Protein AF-A0A815U9C5-F1 (afdb_monomer_lite)

Organism: NCBI:txid392033

InterPro domains:
  IPR023214 HAD superfamily [G3DSA:3.40.50.1000] (1-102)

Structure (mmCIF, N/CA/C/O backbone):
data_AF-A0A815U9C5-F1
#
_entry.id   AF-A0A815U9C5-F1
#
loop_
_atom_site.group_PDB
_atom_site.id
_atom_site.type_symbol
_atom_site.label_atom_id
_atom_site.label_alt_id
_atom_site.label_comp_id
_atom_site.label_asym_id
_atom_site.label_entity_id
_atom_site.label_seq_id
_atom_site.pdbx_PDB_ins_code
_atom_site.Cartn_x
_atom_site.Cartn_y
_atom_site.Cartn_z
_atom_site.occupancy
_atom_site.B_iso_or_equiv
_atom_site.auth_seq_id
_atom_site.auth_comp_id
_atom_site.auth_asym_id
_atom_site.auth_atom_id
_atom_site.pdbx_PDB_model_num
ATOM 1 N N . MET A 1 1 ? -3.721 -3.687 2.290 1.00 89.44 1 MET A N 1
ATOM 2 C CA . MET A 1 1 ? -3.798 -4.201 0.905 1.00 89.44 1 MET A CA 1
ATOM 3 C C . MET A 1 1 ? -2.565 -3.753 0.135 1.00 89.44 1 MET A C 1
ATOM 5 O O . MET A 1 1 ? -2.183 -2.597 0.253 1.00 89.44 1 MET A O 1
ATOM 9 N N . ILE A 1 2 ? -1.935 -4.651 -0.621 1.00 90.56 2 ILE A N 1
ATOM 10 C CA . I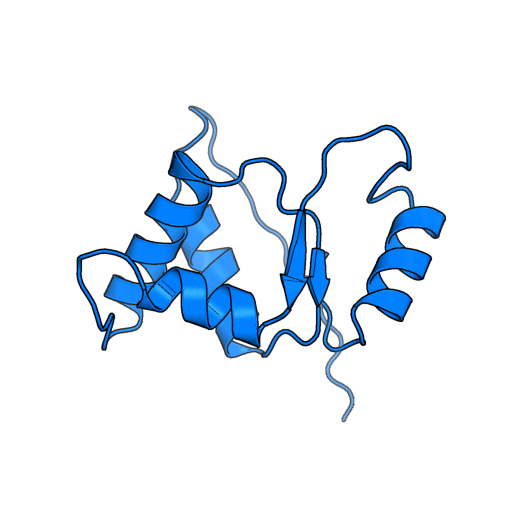LE A 1 2 ? -0.789 -4.348 -1.492 1.00 90.56 2 ILE A CA 1
ATOM 11 C C . ILE A 1 2 ? -1.152 -4.880 -2.880 1.00 90.56 2 ILE A C 1
ATOM 13 O O . ILE A 1 2 ? -1.483 -6.059 -2.986 1.00 90.56 2 ILE A O 1
ATOM 17 N N . THR A 1 3 ? -1.149 -4.033 -3.908 1.00 92.88 3 THR A N 1
ATOM 18 C CA . THR A 1 3 ? -1.562 -4.417 -5.268 1.00 92.88 3 THR A CA 1
ATOM 19 C C . THR A 1 3 ? -0.746 -3.693 -6.340 1.00 92.88 3 THR A C 1
ATOM 21 O O . THR A 1 3 ? -0.221 -2.601 -6.113 1.00 92.88 3 THR A O 1
ATOM 24 N N . GLU A 1 4 ? -0.663 -4.302 -7.520 1.00 93.50 4 GLU A N 1
ATOM 25 C CA . GLU A 1 4 ? -0.124 -3.706 -8.747 1.00 93.50 4 GLU A CA 1
ATOM 26 C C . GLU A 1 4 ? -1.149 -2.813 -9.467 1.00 93.50 4 GLU A C 1
ATOM 28 O O . GLU A 1 4 ? -0.784 -2.029 -10.344 1.00 93.50 4 GLU A O 1
ATOM 33 N N . ASP A 1 5 ? -2.419 -2.870 -9.054 1.00 94.81 5 ASP A N 1
ATOM 34 C CA . ASP A 1 5 ? -3.496 -2.074 -9.633 1.00 94.81 5 ASP A CA 1
ATOM 35 C C . ASP A 1 5 ? -3.279 -0.565 -9.479 1.00 94.81 5 ASP A C 1
ATOM 37 O O . ASP A 1 5 ? -2.592 -0.067 -8.579 1.00 94.81 5 ASP A O 1
ATOM 41 N N . ASN A 1 6 ? -3.971 0.185 -10.339 1.00 94.69 6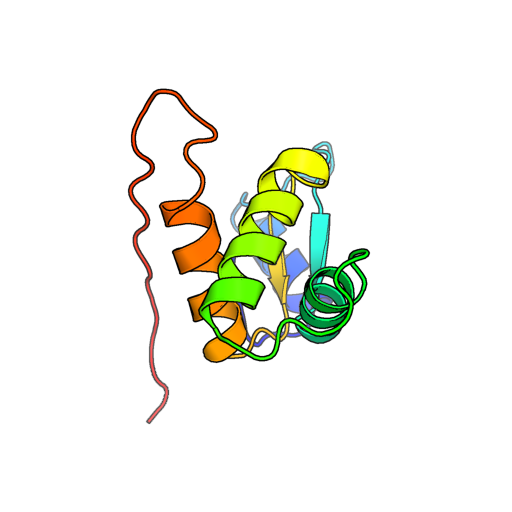 ASN A N 1
ATOM 42 C CA . ASN A 1 6 ? -4.133 1.623 -10.186 1.00 94.69 6 ASN A CA 1
ATOM 43 C C . ASN A 1 6 ? -4.808 1.976 -8.846 1.00 94.69 6 ASN A C 1
ATOM 45 O O . ASN A 1 6 ? -5.708 1.272 -8.384 1.00 94.69 6 ASN A O 1
ATOM 49 N N . VAL A 1 7 ? -4.434 3.122 -8.271 1.00 95.31 7 VAL A N 1
ATOM 50 C CA . VAL A 1 7 ? -4.953 3.620 -6.990 1.00 95.31 7 VAL A CA 1
ATOM 51 C C . VAL A 1 7 ? -6.484 3.678 -6.914 1.00 95.31 7 VAL A C 1
ATOM 53 O O . VAL A 1 7 ? -7.060 3.326 -5.885 1.00 95.31 7 VAL A O 1
ATOM 56 N N . ASN A 1 8 ? -7.163 4.055 -8.000 1.00 95.12 8 ASN A N 1
ATOM 57 C CA . ASN A 1 8 ? -8.624 4.156 -8.027 1.00 95.12 8 ASN A CA 1
ATOM 58 C C . ASN A 1 8 ? -9.284 2.773 -7.995 1.00 95.12 8 ASN A C 1
ATOM 60 O O . ASN A 1 8 ? -10.248 2.563 -7.256 1.00 95.12 8 ASN A O 1
ATOM 64 N N . THR A 1 9 ? -8.732 1.819 -8.748 1.00 96.12 9 THR A N 1
ATOM 65 C CA . THR A 1 9 ? -9.174 0.420 -8.740 1.00 96.12 9 THR A CA 1
ATOM 66 C C . THR A 1 9 ? -8.959 -0.194 -7.361 1.00 96.12 9 THR A C 1
ATOM 68 O O . THR A 1 9 ? -9.897 -0.736 -6.778 1.00 96.12 9 THR A O 1
ATOM 71 N N . ALA A 1 10 ? -7.763 -0.018 -6.793 1.00 95.44 10 ALA A N 1
ATOM 72 C CA . ALA A 1 10 ? -7.423 -0.502 -5.460 1.00 95.44 10 ALA A CA 1
ATOM 73 C C . ALA A 1 10 ? -8.369 0.067 -4.393 1.00 95.44 10 ALA A C 1
ATOM 75 O O . ALA A 1 10 ? -8.886 -0.683 -3.568 1.00 95.44 10 ALA A O 1
ATOM 76 N N . ARG A 1 11 ? -8.661 1.376 -4.441 1.00 94.62 11 ARG A N 1
ATOM 77 C CA . ARG A 1 11 ? -9.615 2.031 -3.533 1.00 94.62 11 ARG A CA 1
ATOM 78 C C . ARG A 1 11 ? -11.022 1.456 -3.677 1.00 94.62 11 ARG A C 1
ATOM 80 O O . ARG A 1 11 ? -11.659 1.163 -2.671 1.00 94.62 11 ARG A O 1
ATOM 87 N N . SER A 1 12 ? -11.508 1.284 -4.907 1.00 95.38 12 SER A N 1
ATOM 88 C CA . SER A 1 12 ? -12.848 0.737 -5.154 1.00 95.38 12 SER A CA 1
ATOM 89 C C . SER A 1 12 ? -12.988 -0.686 -4.608 1.00 95.38 12 SER A C 1
ATOM 91 O O . SER A 1 12 ? -13.978 -0.993 -3.94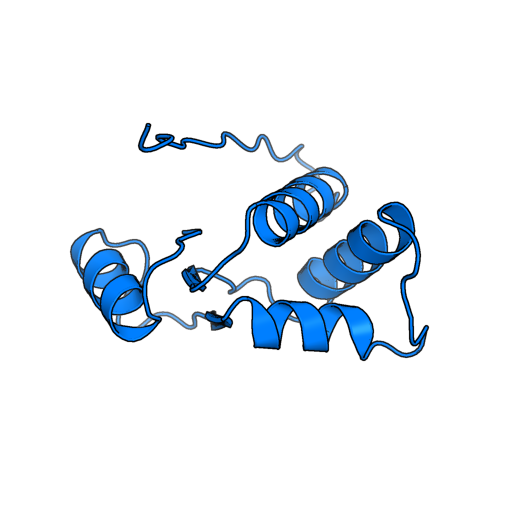3 1.00 95.38 12 SER A O 1
ATOM 93 N N . ILE A 1 13 ? -11.980 -1.536 -4.828 1.00 94.94 13 ILE A N 1
ATOM 94 C CA . ILE A 1 13 ? -11.938 -2.898 -4.279 1.00 94.94 13 ILE A CA 1
ATOM 95 C C . ILE A 1 13 ? -11.879 -2.849 -2.751 1.00 94.94 13 ILE A C 1
ATOM 97 O O . ILE A 1 13 ? -12.653 -3.528 -2.086 1.00 94.94 13 ILE A O 1
ATOM 101 N N . ALA A 1 14 ? -11.014 -2.011 -2.184 1.00 94.38 14 ALA A N 1
ATOM 102 C CA . ALA A 1 14 ? -10.843 -1.911 -0.742 1.00 94.38 14 ALA A CA 1
ATOM 103 C C . ALA A 1 14 ? -12.112 -1.438 -0.015 1.00 94.38 14 ALA A C 1
ATOM 105 O O . ALA A 1 14 ? -12.419 -1.979 1.044 1.00 94.38 14 ALA A O 1
ATOM 106 N N . LEU A 1 15 ? -12.874 -0.501 -0.594 1.00 94.06 15 LEU A N 1
ATOM 107 C CA . LEU A 1 15 ? -14.189 -0.098 -0.080 1.00 94.06 15 LEU A CA 1
ATOM 108 C C . LEU A 1 15 ? -15.189 -1.259 -0.137 1.00 94.06 15 LEU A C 1
ATOM 110 O O . LEU A 1 15 ? -15.854 -1.552 0.851 1.00 94.06 15 LEU A O 1
ATOM 114 N N . LYS A 1 16 ? -15.267 -1.962 -1.275 1.00 94.62 16 LYS A N 1
ATOM 115 C CA . LYS A 1 16 ? -16.172 -3.113 -1.447 1.00 94.62 16 LYS A CA 1
ATOM 116 C C . LYS A 1 16 ? -15.853 -4.266 -0.494 1.00 94.62 16 LYS A C 1
ATOM 118 O O . LYS A 1 16 ? -16.765 -4.941 -0.033 1.00 94.62 16 LYS A O 1
ATOM 123 N N . CYS A 1 17 ? -14.574 -4.491 -0.207 1.00 94.12 17 CYS A N 1
ATOM 124 C CA . CYS A 1 17 ? -14.109 -5.541 0.696 1.00 94.12 17 CYS A CA 1
ATOM 125 C C . CYS A 1 17 ? -14.081 -5.115 2.174 1.00 94.12 17 CYS A C 1
ATOM 127 O O . CYS A 1 17 ? -13.696 -5.926 3.012 1.00 94.12 17 CYS A O 1
ATOM 129 N N . GLY A 1 18 ? -14.431 -3.866 2.504 1.00 91.75 18 GLY A N 1
ATOM 130 C CA . GLY A 1 18 ? -14.390 -3.356 3.879 1.00 91.75 18 GLY A CA 1
ATOM 131 C C . GLY A 1 18 ? -12.978 -3.201 4.460 1.00 91.75 18 GLY A C 1
ATOM 132 O O . GLY A 1 18 ? -12.813 -3.173 5.673 1.00 91.75 18 GLY A O 1
ATOM 133 N N . ILE A 1 19 ? -11.948 -3.114 3.611 1.00 90.81 19 ILE A N 1
ATOM 134 C CA . ILE A 1 19 ? -10.557 -2.853 4.029 1.00 90.81 19 ILE A CA 1
ATOM 135 C C . ILE A 1 19 ? -10.395 -1.392 4.476 1.00 90.81 19 ILE A C 1
ATOM 137 O O . ILE A 1 19 ? -9.568 -1.093 5.337 1.00 90.81 19 ILE A O 1
ATOM 141 N N . ILE A 1 20 ? -11.167 -0.491 3.865 1.00 92.00 20 ILE A N 1
ATOM 142 C CA . ILE A 1 20 ? -11.292 0.918 4.242 1.00 92.00 20 ILE A CA 1
ATOM 143 C C . ILE A 1 20 ? -12.773 1.294 4.300 1.00 92.00 20 ILE A C 1
ATOM 145 O O . ILE A 1 20 ? -13.580 0.736 3.553 1.00 92.00 20 ILE A O 1
ATOM 149 N N . SER A 1 21 ? -13.113 2.262 5.146 1.00 91.69 21 SER A N 1
ATOM 150 C CA . SER A 1 21 ? -14.448 2.852 5.239 1.00 91.69 21 SER A CA 1
ATOM 151 C C . SER A 1 21 ? -14.389 4.338 4.908 1.00 91.69 21 SER A C 1
ATOM 153 O O . SER A 1 21 ? -13.398 4.999 5.202 1.00 91.69 21 SER A O 1
ATOM 155 N N . SER A 1 22 ? -15.457 4.888 4.328 1.00 85.75 22 SER A N 1
ATOM 156 C CA . SER A 1 22 ? -15.550 6.314 3.978 1.00 85.75 22 SER A CA 1
ATOM 157 C C . SER A 1 22 ? -15.390 7.257 5.177 1.00 85.75 22 SER A C 1
ATOM 159 O O . SER A 1 22 ? -15.071 8.425 4.980 1.00 85.75 22 SER A O 1
ATOM 161 N N . ASN A 1 23 ? -15.622 6.753 6.393 1.00 84.75 23 ASN A N 1
ATOM 162 C CA . ASN A 1 23 ? -15.552 7.515 7.640 1.00 84.75 23 ASN A CA 1
ATOM 163 C C . ASN A 1 23 ? -14.248 7.282 8.423 1.00 84.75 23 ASN A C 1
ATOM 165 O O . ASN A 1 23 ? -14.082 7.875 9.486 1.00 84.75 23 ASN A O 1
ATOM 169 N N . ASP A 1 24 ? -13.354 6.419 7.933 1.00 83.38 24 ASP A N 1
ATOM 170 C CA . ASP A 1 24 ? -12.087 6.130 8.602 1.00 83.38 24 ASP A CA 1
ATOM 171 C C . ASP A 1 24 ? -10.977 7.031 8.063 1.00 83.38 24 ASP A C 1
ATOM 173 O O . ASP A 1 24 ? -10.903 7.295 6.862 1.00 83.38 24 ASP A O 1
ATOM 177 N N . ASP A 1 25 ? -10.059 7.430 8.941 1.00 85.38 25 ASP A N 1
ATOM 178 C CA . ASP A 1 25 ? -8.810 8.058 8.522 1.00 85.38 25 ASP A CA 1
ATOM 179 C C . ASP A 1 25 ? -7.858 6.970 8.003 1.00 85.38 25 ASP A C 1
ATOM 181 O O . ASP A 1 25 ? -7.398 6.100 8.751 1.00 85.38 25 ASP A O 1
ATOM 185 N N . TYR A 1 26 ? -7.586 6.980 6.699 1.00 89.00 26 TYR A N 1
ATOM 186 C CA . TYR A 1 26 ? -6.700 6.021 6.047 1.00 89.00 26 TYR A CA 1
ATOM 187 C C . TYR A 1 26 ? -5.762 6.710 5.063 1.00 89.00 26 TYR A C 1
ATOM 189 O O . TYR A 1 26 ? -6.121 7.671 4.383 1.00 89.00 26 TYR A O 1
ATOM 197 N N . LEU A 1 27 ? -4.577 6.130 4.902 1.00 89.44 27 LEU A N 1
ATOM 198 C CA . LEU A 1 27 ? -3.640 6.504 3.859 1.00 89.44 27 LEU A CA 1
ATOM 199 C C . LEU A 1 27 ? -3.594 5.452 2.755 1.00 89.44 27 LEU A C 1
ATOM 201 O O . LEU A 1 27 ? -3.536 4.237 2.985 1.00 89.44 27 LEU A O 1
ATOM 205 N N . ILE A 1 28 ? -3.570 5.962 1.528 1.00 91.75 28 ILE A N 1
ATOM 206 C CA . ILE A 1 28 ? -3.297 5.211 0.311 1.00 91.75 28 ILE A CA 1
ATOM 207 C C . ILE A 1 28 ? -2.044 5.807 -0.319 1.00 91.75 28 ILE A C 1
ATOM 209 O O . ILE A 1 28 ? -1.993 7.012 -0.548 1.00 91.75 28 ILE A O 1
ATOM 213 N N . LEU A 1 29 ? -1.064 4.961 -0.626 1.00 92.38 29 LEU A N 1
ATOM 214 C CA . LEU A 1 29 ? 0.148 5.357 -1.337 1.00 92.38 29 LEU A CA 1
ATOM 215 C C . LEU A 1 29 ? 0.283 4.593 -2.644 1.00 92.38 29 LEU A C 1
ATOM 217 O O . LEU A 1 29 ? -0.065 3.417 -2.731 1.00 92.38 29 LEU A O 1
ATOM 221 N N . GLU A 1 30 ? 0.871 5.242 -3.643 1.00 93.88 30 GLU A N 1
ATOM 222 C CA . GLU A 1 30 ? 1.452 4.533 -4.779 1.00 93.88 30 GLU A CA 1
ATOM 223 C C . GLU A 1 30 ? 2.905 4.134 -4.486 1.00 93.88 30 GLU A C 1
ATOM 225 O O . GLU A 1 30 ? 3.621 4.826 -3.758 1.00 93.88 30 GLU A O 1
ATOM 230 N N . GLY A 1 31 ? 3.382 3.053 -5.111 1.00 90.06 31 GLY A N 1
ATOM 231 C CA . GLY A 1 31 ? 4.756 2.562 -4.953 1.00 90.06 31 GLY A CA 1
ATOM 232 C C . GLY A 1 31 ? 5.826 3.636 -5.192 1.00 90.06 31 GLY A C 1
ATOM 233 O O . GLY A 1 31 ? 6.823 3.698 -4.472 1.00 90.06 31 GLY A O 1
ATOM 234 N N . LYS A 1 32 ? 5.610 4.550 -6.148 1.00 90.12 32 LYS A N 1
ATOM 235 C CA . LYS A 1 32 ? 6.527 5.675 -6.404 1.00 90.12 32 LYS A CA 1
ATOM 236 C C . LYS A 1 32 ? 6.621 6.625 -5.208 1.00 90.12 32 LYS A C 1
ATOM 238 O O . LYS A 1 32 ? 7.724 7.008 -4.824 1.00 90.12 32 LYS A O 1
ATOM 243 N N . GLU A 1 33 ? 5.483 6.988 -4.629 1.00 88.88 33 GLU A N 1
ATOM 244 C CA . GLU A 1 33 ? 5.412 7.894 -3.483 1.00 88.88 33 GLU A CA 1
ATOM 245 C C . GLU A 1 33 ? 5.978 7.233 -2.222 1.00 88.88 33 GLU A C 1
ATOM 247 O O . GLU A 1 33 ? 6.789 7.831 -1.519 1.00 88.88 33 GLU A O 1
ATOM 252 N N . PHE A 1 34 ? 5.643 5.962 -1.992 1.00 87.06 34 PHE A N 1
ATOM 253 C CA . PHE A 1 34 ? 6.234 5.143 -0.934 1.00 87.06 34 PHE A CA 1
ATOM 254 C C . PHE A 1 34 ? 7.767 5.135 -1.020 1.00 87.06 34 PHE A C 1
ATOM 256 O O . PHE A 1 34 ? 8.456 5.456 -0.053 1.00 87.06 34 PHE A O 1
ATOM 263 N N . ASN A 1 35 ? 8.315 4.876 -2.209 1.00 84.56 35 ASN A N 1
ATOM 264 C CA . ASN A 1 35 ? 9.757 4.907 -2.446 1.00 84.56 35 ASN A CA 1
ATOM 265 C C . ASN A 1 35 ? 10.384 6.281 -2.195 1.00 84.56 35 ASN A C 1
ATOM 267 O O . ASN A 1 35 ? 11.495 6.353 -1.670 1.00 84.56 35 ASN A O 1
ATOM 271 N N . GLN A 1 36 ? 9.712 7.365 -2.585 1.00 84.62 36 GLN A N 1
ATOM 272 C CA . GLN A 1 36 ? 10.188 8.721 -2.313 1.00 84.62 36 GLN A CA 1
ATOM 273 C C . GLN A 1 36 ? 10.230 8.982 -0.808 1.00 84.62 36 GLN A C 1
ATOM 275 O O . GLN A 1 36 ? 11.276 9.367 -0.299 1.00 84.62 36 GLN A O 1
ATOM 280 N N . ARG A 1 37 ? 9.157 8.669 -0.076 1.00 79.12 37 ARG A N 1
ATOM 281 C CA . ARG A 1 37 ? 9.084 8.851 1.383 1.00 79.12 37 ARG A CA 1
ATOM 282 C C . ARG A 1 37 ? 10.155 8.048 2.134 1.00 79.12 37 ARG A C 1
ATOM 284 O O . ARG A 1 37 ? 10.713 8.549 3.105 1.00 79.12 37 ARG A O 1
ATOM 291 N N . ILE A 1 38 ? 10.504 6.852 1.653 1.00 75.56 38 ILE A N 1
ATOM 292 C CA . ILE A 1 38 ? 11.612 6.046 2.200 1.00 75.56 38 ILE A CA 1
ATOM 293 C C . ILE A 1 38 ? 12.977 6.690 1.930 1.00 75.56 38 ILE A C 1
ATOM 295 O O . ILE A 1 38 ? 13.870 6.607 2.765 1.00 75.56 38 ILE A O 1
ATOM 299 N N . ARG A 1 39 ? 13.167 7.315 0.762 1.00 69.75 39 ARG A N 1
ATOM 300 C CA . ARG A 1 39 ? 14.458 7.893 0.343 1.00 69.75 39 ARG A CA 1
ATOM 301 C C . ARG A 1 39 ? 14.688 9.323 0.836 1.00 69.75 39 ARG A C 1
ATOM 303 O O . ARG A 1 39 ? 15.843 9.732 0.904 1.00 69.75 39 ARG A O 1
ATOM 310 N N . SER A 1 40 ? 13.620 10.065 1.126 1.00 62.03 40 SER A N 1
ATOM 311 C CA . SER A 1 40 ? 13.636 11.495 1.468 1.00 62.03 40 SER A CA 1
ATOM 312 C C . SER A 1 40 ? 13.811 11.797 2.962 1.00 62.03 40 SER A C 1
ATOM 314 O O . SER A 1 40 ? 13.861 12.969 3.326 1.00 62.03 40 SER A O 1
ATOM 316 N N . ARG A 1 41 ? 13.905 10.7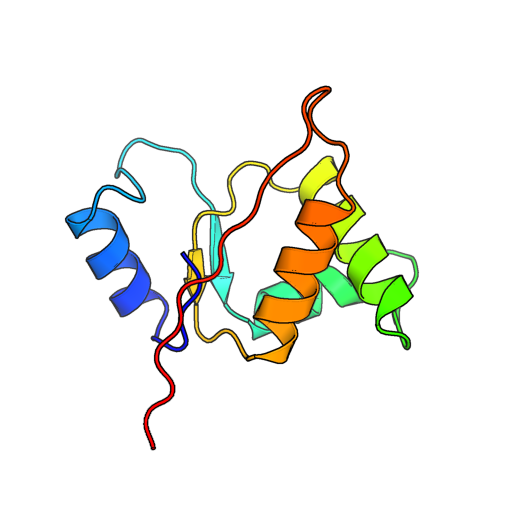83 3.833 1.00 61.47 41 ARG A N 1
ATOM 317 C CA . ARG A 1 41 ? 14.281 10.982 5.245 1.00 61.47 41 ARG A CA 1
ATOM 318 C C . ARG A 1 41 ? 15.750 11.449 5.369 1.00 61.47 41 ARG A C 1
ATOM 320 O O . ARG A 1 41 ? 16.500 11.265 4.409 1.00 61.47 41 ARG A O 1
ATOM 327 N N . PRO A 1 42 ? 16.152 12.108 6.479 1.00 52.28 42 PRO A N 1
ATOM 328 C CA . PRO A 1 42 ? 17.379 12.928 6.590 1.00 52.28 42 PRO A CA 1
ATOM 329 C C . PRO A 1 42 ? 18.696 12.232 6.204 1.00 52.28 42 PRO A C 1
ATOM 331 O O . PRO A 1 42 ? 19.676 12.874 5.843 1.00 52.28 42 PRO A O 1
ATOM 334 N N . ASP A 1 43 ? 18.695 10.911 6.253 1.00 55.84 43 ASP A N 1
ATOM 335 C CA . ASP A 1 43 ? 19.753 9.964 5.924 1.00 55.84 43 ASP A CA 1
ATOM 336 C C . ASP A 1 43 ? 19.878 9.666 4.412 1.00 55.84 43 ASP A C 1
ATOM 338 O O . ASP A 1 43 ? 20.791 8.959 3.988 1.00 55.84 43 ASP A O 1
ATOM 342 N N . GLY A 1 44 ? 19.010 10.266 3.586 1.00 54.88 44 GLY A N 1
ATOM 343 C CA . GLY A 1 44 ? 19.255 10.652 2.195 1.00 54.88 44 GLY A CA 1
ATOM 344 C C . GLY A 1 44 ? 20.116 9.680 1.393 1.00 54.88 44 GLY A C 1
ATOM 345 O O . GLY A 1 44 ? 21.271 9.984 1.093 1.00 54.88 44 GLY A O 1
ATOM 346 N N . LYS A 1 45 ? 19.494 8.568 0.971 1.00 53.84 45 LYS A N 1
ATOM 347 C CA . LYS A 1 45 ? 20.032 7.412 0.214 1.00 53.84 45 LYS A CA 1
ATOM 348 C C . LYS A 1 45 ? 20.304 6.194 1.098 1.00 53.84 45 LYS A C 1
ATOM 350 O O . LYS A 1 45 ? 21.441 5.758 1.235 1.00 53.84 45 LYS A O 1
ATOM 355 N N . ALA A 1 46 ? 19.229 5.542 1.531 1.00 60.25 46 ALA A N 1
ATOM 356 C CA . ALA A 1 46 ? 19.274 4.120 1.843 1.00 60.25 46 ALA A CA 1
ATOM 357 C C . ALA A 1 46 ? 19.725 3.329 0.594 1.00 60.25 46 ALA A C 1
ATOM 359 O O . ALA A 1 46 ? 18.941 3.079 -0.333 1.00 60.25 46 ALA A O 1
ATOM 360 N N . LYS A 1 47 ? 21.017 3.000 0.529 1.00 63.28 47 LYS A N 1
ATOM 361 C CA . LYS A 1 47 ? 21.662 2.288 -0.586 1.00 63.28 47 LYS A CA 1
ATOM 362 C C . LYS A 1 47 ? 21.456 0.788 -0.449 1.00 63.28 47 LYS A C 1
ATOM 364 O O . LYS A 1 47 ? 21.289 0.092 -1.448 1.00 63.28 47 LYS A O 1
ATOM 369 N N . THR A 1 48 ? 21.424 0.302 0.785 1.00 72.44 48 THR A N 1
ATOM 370 C CA . THR A 1 48 ? 21.246 -1.110 1.108 1.00 72.44 48 THR A CA 1
ATOM 371 C C . THR A 1 48 ? 19.785 -1.436 1.411 1.00 72.44 48 THR A C 1
ATOM 373 O O . THR A 1 48 ? 18.987 -0.580 1.797 1.00 72.44 48 THR A O 1
ATOM 376 N N . ASN A 1 49 ? 19.415 -2.710 1.265 1.00 67.50 49 ASN A N 1
ATOM 377 C CA . ASN A 1 49 ? 18.092 -3.177 1.686 1.00 67.50 49 ASN A CA 1
ATOM 378 C C . ASN A 1 49 ? 17.874 -2.997 3.196 1.00 67.50 49 ASN A C 1
ATOM 380 O O . ASN A 1 49 ? 16.747 -2.758 3.610 1.00 67.50 49 ASN A O 1
ATOM 384 N N . PHE A 1 50 ? 18.934 -3.070 4.007 1.00 68.25 50 PHE A N 1
ATOM 385 C CA . PHE A 1 50 ? 18.848 -2.896 5.456 1.00 68.25 50 PHE A CA 1
ATOM 386 C C . PHE A 1 50 ? 18.484 -1.457 5.840 1.00 68.25 50 PHE A C 1
ATOM 388 O O . PHE A 1 50 ? 17.554 -1.252 6.613 1.00 68.25 50 PHE A O 1
ATOM 395 N N . GLU A 1 51 ? 19.137 -0.466 5.228 1.00 70.50 51 GLU A N 1
ATOM 396 C CA . GLU A 1 51 ? 18.799 0.949 5.428 1.00 70.50 51 GLU A CA 1
ATOM 397 C C . GLU A 1 51 ? 17.361 1.236 4.984 1.00 70.50 51 GLU A C 1
ATOM 399 O O . GLU A 1 51 ? 16.621 1.891 5.704 1.00 70.50 51 GLU A O 1
ATOM 404 N N . LYS A 1 52 ? 16.905 0.670 3.854 1.00 68.38 52 LYS A N 1
ATOM 405 C CA . LYS A 1 52 ? 15.512 0.846 3.399 1.00 68.38 52 LYS A CA 1
ATOM 406 C C . LYS A 1 52 ? 14.512 0.258 4.391 1.00 68.38 52 LYS A C 1
ATOM 408 O O . LYS A 1 52 ? 13.486 0.876 4.650 1.00 68.38 52 LYS A O 1
ATOM 413 N N . ILE A 1 53 ? 14.809 -0.919 4.945 1.00 69.81 53 ILE A N 1
ATOM 414 C CA . ILE A 1 53 ? 13.988 -1.562 5.979 1.00 69.81 53 ILE A CA 1
ATOM 415 C C 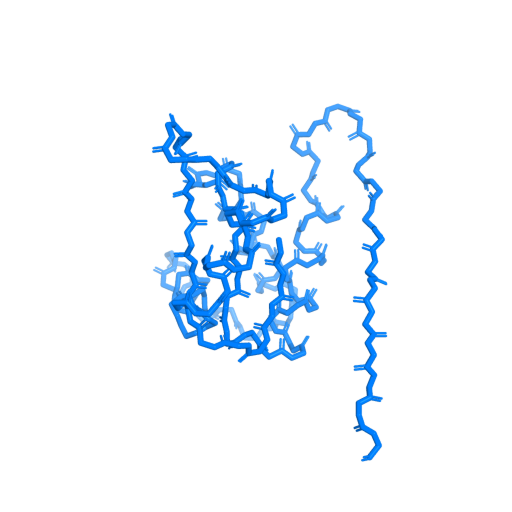. ILE A 1 53 ? 13.942 -0.691 7.239 1.00 69.81 53 ILE A C 1
ATOM 417 O O . ILE A 1 53 ? 12.867 -0.517 7.804 1.00 69.81 53 ILE A O 1
ATOM 421 N N . PHE A 1 54 ? 15.070 -0.106 7.649 1.00 69.81 54 PHE A N 1
ATOM 422 C CA . PHE A 1 54 ? 15.135 0.802 8.795 1.00 69.81 54 PHE A CA 1
ATOM 423 C C . PHE A 1 54 ? 14.370 2.114 8.549 1.00 69.81 54 PHE A C 1
ATOM 425 O O . PHE A 1 54 ? 13.596 2.547 9.398 1.00 69.81 54 PHE A O 1
ATOM 432 N N . CYS A 1 55 ? 14.485 2.710 7.361 1.00 70.31 55 CYS A N 1
ATOM 433 C CA . CYS A 1 55 ? 13.699 3.887 6.992 1.00 70.31 55 CYS A CA 1
ATOM 434 C C . CYS A 1 55 ? 12.196 3.571 6.930 1.00 70.31 55 CYS A C 1
ATOM 436 O O . CYS A 1 55 ? 11.391 4.400 7.345 1.00 70.31 55 CYS A O 1
ATOM 438 N N . VAL A 1 56 ? 11.801 2.380 6.451 1.00 69.31 56 VAL A N 1
ATOM 439 C CA . VAL A 1 56 ? 10.400 1.923 6.512 1.00 69.31 56 VAL A CA 1
ATOM 440 C C . VAL A 1 56 ? 9.947 1.717 7.949 1.00 69.31 56 VAL A C 1
ATOM 442 O O . VAL A 1 56 ? 8.845 2.126 8.289 1.00 69.31 56 VAL A O 1
ATOM 445 N N . PHE A 1 57 ? 10.785 1.133 8.804 1.00 67.50 57 PHE A N 1
ATOM 446 C CA . PHE A 1 57 ? 10.510 1.012 10.233 1.00 67.50 57 PHE A CA 1
ATOM 447 C C . PHE A 1 57 ? 10.219 2.386 10.852 1.00 67.50 57 PHE A C 1
ATOM 449 O O . PHE A 1 57 ? 9.171 2.564 11.467 1.00 67.50 57 PHE A O 1
ATOM 456 N N . LEU A 1 58 ? 11.077 3.382 10.611 1.00 65.38 58 LEU A N 1
ATOM 457 C CA . LEU A 1 58 ? 10.843 4.743 11.094 1.00 65.38 58 LEU A CA 1
ATOM 458 C C . LEU A 1 58 ? 9.601 5.379 10.446 1.00 65.38 58 LEU A C 1
ATOM 460 O O . LEU A 1 58 ? 8.852 6.082 11.115 1.00 65.38 58 LEU A O 1
ATOM 464 N N . PHE A 1 59 ? 9.339 5.109 9.163 1.00 69.31 59 PHE A N 1
ATOM 465 C CA . PHE A 1 59 ? 8.137 5.564 8.458 1.00 69.31 59 PHE A CA 1
ATOM 466 C C . PHE A 1 59 ? 6.842 5.044 9.086 1.00 69.31 59 PHE A C 1
ATOM 468 O O . PHE A 1 59 ? 5.927 5.828 9.327 1.00 69.31 59 PHE A O 1
ATOM 475 N N . LEU A 1 60 ? 6.786 3.751 9.393 1.00 67.81 60 LEU A N 1
ATOM 476 C CA . LEU A 1 60 ? 5.623 3.122 10.016 1.00 67.81 60 LEU A CA 1
ATOM 477 C C . LEU A 1 60 ? 5.433 3.561 11.476 1.00 67.81 60 LEU A C 1
ATOM 479 O O . LEU A 1 60 ? 4.299 3.654 11.931 1.00 67.81 60 LEU A O 1
ATOM 483 N N . ILE A 1 61 ? 6.522 3.850 12.197 1.00 60.69 61 ILE A N 1
ATOM 484 C CA . ILE A 1 61 ? 6.480 4.290 13.602 1.00 60.69 61 ILE A CA 1
ATOM 485 C C . ILE A 1 61 ? 6.084 5.755 13.746 1.00 60.69 61 ILE A C 1
ATOM 487 O O . ILE A 1 61 ? 5.293 6.097 14.618 1.00 60.69 61 ILE A O 1
ATOM 491 N N . GLU A 1 62 ? 6.686 6.624 12.941 1.00 60.75 62 GLU A N 1
ATOM 492 C CA . GLU A 1 62 ? 6.649 8.069 13.167 1.00 60.75 62 GLU A CA 1
ATOM 493 C C . GLU A 1 62 ? 5.575 8.762 12.332 1.00 60.75 62 GLU A C 1
ATOM 495 O O . GLU A 1 62 ? 5.098 9.824 12.719 1.00 60.75 62 GLU A O 1
ATOM 500 N N . VAL A 1 63 ? 5.214 8.194 11.175 1.00 55.16 63 VAL A N 1
ATOM 501 C CA . VAL A 1 63 ? 4.418 8.921 10.181 1.00 55.16 63 VAL A CA 1
ATOM 502 C C . VAL A 1 63 ? 3.044 8.306 9.935 1.00 55.16 63 VAL A C 1
ATOM 504 O O . VAL A 1 63 ? 2.119 9.086 9.767 1.00 55.16 63 VAL A O 1
ATOM 507 N N . GLU A 1 64 ? 2.832 6.983 9.952 1.00 60.44 64 GLU A N 1
ATOM 508 C CA . GLU A 1 64 ? 1.556 6.444 9.434 1.00 60.44 64 GLU A CA 1
ATOM 509 C C . GLU A 1 64 ? 1.111 5.074 10.006 1.00 60.44 64 GLU A C 1
ATOM 511 O O . GLU A 1 64 ? 1.337 4.033 9.382 1.00 60.44 64 GLU A O 1
ATOM 516 N N . PRO A 1 65 ? 0.371 5.034 11.135 1.00 65.38 65 PRO A N 1
ATOM 517 C CA . PRO A 1 65 ? -0.390 3.843 11.550 1.00 65.38 65 PRO A CA 1
ATOM 518 C C . PRO A 1 65 ? -1.602 3.538 10.636 1.00 65.38 65 PRO A C 1
ATOM 520 O O . PRO A 1 65 ? -2.238 2.479 10.755 1.00 65.38 65 PRO A O 1
ATOM 523 N N . ASN A 1 66 ? -1.921 4.448 9.709 1.00 79.69 66 ASN A N 1
ATOM 524 C CA . ASN A 1 66 ? -3.137 4.435 8.902 1.00 79.69 66 ASN A CA 1
ATOM 525 C C . ASN A 1 66 ? -2.895 4.051 7.435 1.00 79.69 66 ASN A C 1
ATOM 527 O O . ASN A 1 66 ? -3.848 4.034 6.654 1.00 79.69 66 ASN A O 1
ATOM 531 N N . LEU A 1 67 ? -1.678 3.641 7.049 1.00 87.25 67 LEU A N 1
ATOM 532 C CA . LEU A 1 67 ? -1.434 3.080 5.719 1.00 87.25 67 LEU A CA 1
ATOM 533 C C . LEU A 1 67 ? -2.257 1.796 5.535 1.00 87.25 67 LEU A C 1
ATOM 535 O O . LEU A 1 67 ? -1.979 0.755 6.135 1.00 87.25 67 LEU A O 1
ATOM 539 N N . ARG A 1 68 ? -3.282 1.862 4.681 1.00 90.25 68 ARG A N 1
ATOM 540 C CA . ARG A 1 68 ? -4.179 0.731 4.388 1.00 90.25 68 ARG A CA 1
ATOM 541 C C . ARG A 1 68 ? -3.954 0.146 3.004 1.00 90.25 68 ARG A C 1
ATOM 543 O O . ARG A 1 68 ? -4.180 -1.054 2.819 1.00 90.25 68 ARG A O 1
ATOM 550 N N . ILE A 1 69 ? -3.495 0.945 2.039 1.00 92.62 69 ILE A N 1
ATOM 551 C CA . ILE A 1 69 ? -3.321 0.507 0.649 1.00 92.62 69 ILE A CA 1
ATOM 552 C C . ILE A 1 69 ? -1.980 0.989 0.088 1.00 92.62 69 ILE A C 1
ATOM 554 O O . ILE A 1 69 ? -1.681 2.180 0.129 1.00 92.62 69 ILE A O 1
ATOM 558 N N . LEU A 1 70 ? -1.216 0.061 -0.492 1.00 93.06 70 LEU A N 1
ATOM 559 C CA . LEU A 1 70 ? -0.076 0.346 -1.362 1.00 93.06 70 LEU A CA 1
ATOM 560 C C . LEU A 1 70 ? -0.412 -0.117 -2.789 1.00 93.06 70 LEU A C 1
ATOM 562 O O . LEU A 1 70 ? -0.428 -1.317 -3.063 1.00 93.06 70 LEU A O 1
ATOM 566 N N . ALA A 1 71 ? -0.732 0.834 -3.664 1.00 95.38 71 ALA A N 1
ATOM 567 C CA . ALA A 1 71 ? -1.095 0.615 -5.065 1.00 95.38 71 ALA A CA 1
ATOM 568 C C . ALA A 1 71 ? 0.130 0.726 -5.989 1.00 95.38 71 ALA A C 1
ATOM 570 O O . ALA A 1 71 ? 1.139 1.333 -5.615 1.00 95.38 71 ALA A O 1
ATOM 571 N N . ARG A 1 72 ? 0.053 0.159 -7.202 1.00 94.69 72 ARG A N 1
ATOM 572 C CA . ARG A 1 72 ? 1.190 0.046 -8.140 1.00 94.69 72 ARG A CA 1
ATOM 573 C C . ARG A 1 72 ? 2.485 -0.431 -7.458 1.00 94.69 72 ARG A C 1
ATOM 575 O O . ARG A 1 72 ? 3.570 0.080 -7.743 1.00 94.69 72 ARG A O 1
ATOM 582 N N . SER A 1 73 ? 2.370 -1.337 -6.490 1.00 92.50 73 SER A N 1
ATOM 583 C CA . SER A 1 73 ? 3.515 -1.802 -5.710 1.00 92.50 73 SER A CA 1
ATOM 584 C C . SER A 1 73 ? 4.354 -2.768 -6.534 1.00 92.50 73 SER A C 1
ATOM 586 O O . SER A 1 73 ? 3.801 -3.702 -7.107 1.00 92.50 73 SER A O 1
ATOM 588 N N . SER A 1 74 ? 5.674 -2.626 -6.523 1.00 90.56 74 SER A N 1
ATOM 589 C CA . SER A 1 74 ? 6.563 -3.656 -7.064 1.00 90.56 74 SER A CA 1
ATOM 590 C C . SER A 1 74 ? 6.776 -4.812 -6.067 1.00 90.56 74 SER A C 1
ATOM 592 O O . SER A 1 74 ? 6.562 -4.639 -4.858 1.00 90.56 74 SER A O 1
ATOM 594 N N . PRO A 1 75 ? 7.286 -5.977 -6.517 1.00 89.06 75 PRO A N 1
ATOM 595 C CA . PRO A 1 75 ? 7.726 -7.045 -5.614 1.00 89.06 75 PRO A CA 1
ATOM 596 C C . PRO A 1 75 ? 8.733 -6.560 -4.560 1.00 89.06 75 PRO A C 1
ATOM 598 O O . PRO A 1 75 ? 8.670 -6.965 -3.397 1.00 89.06 75 PRO A O 1
ATOM 601 N N . GLN A 1 76 ? 9.616 -5.630 -4.939 1.00 84.31 76 GLN A N 1
ATOM 602 C CA . GLN A 1 76 ? 10.583 -5.026 -4.027 1.00 84.31 76 GLN A CA 1
ATOM 603 C C . GLN A 1 76 ? 9.899 -4.173 -2.952 1.00 84.31 76 GLN A C 1
ATOM 605 O O . GLN A 1 76 ? 10.271 -4.262 -1.784 1.00 84.31 76 GLN A O 1
ATOM 610 N N . ASP A 1 77 ? 8.891 -3.377 -3.314 1.00 85.38 77 ASP A N 1
ATOM 611 C CA . ASP A 1 77 ? 8.158 -2.545 -2.350 1.00 85.38 77 ASP A CA 1
ATOM 612 C C . ASP A 1 77 ? 7.453 -3.413 -1.308 1.00 85.38 77 ASP A C 1
ATOM 614 O O . ASP A 1 77 ? 7.551 -3.152 -0.109 1.00 85.38 77 ASP A O 1
ATOM 618 N N . LYS A 1 78 ? 6.817 -4.502 -1.762 1.00 85.44 78 LYS A N 1
ATOM 619 C CA . LYS A 1 78 ? 6.191 -5.508 -0.897 1.00 85.44 78 LYS A CA 1
ATOM 620 C C . LYS A 1 78 ? 7.207 -6.116 0.071 1.00 85.44 78 LYS A C 1
ATOM 622 O O . LYS A 1 78 ? 6.944 -6.170 1.271 1.00 85.44 78 LYS A O 1
ATOM 627 N N . TYR A 1 79 ? 8.373 -6.530 -0.429 1.00 84.56 79 TYR A N 1
ATOM 628 C CA . TYR A 1 79 ? 9.444 -7.087 0.398 1.00 84.56 79 TYR A CA 1
ATOM 629 C C . TYR A 1 79 ? 9.917 -6.098 1.469 1.00 84.56 79 TYR A C 1
ATOM 631 O O . TYR A 1 79 ? 9.979 -6.447 2.649 1.00 84.56 79 TYR A O 1
ATOM 639 N N . VAL A 1 80 ? 10.228 -4.858 1.077 1.00 83.31 80 VAL A N 1
ATOM 640 C CA . VAL A 1 80 ? 10.722 -3.833 2.007 1.00 83.31 80 VAL A CA 1
ATOM 641 C C . VAL A 1 80 ? 9.656 -3.502 3.055 1.00 83.31 80 VAL A C 1
ATOM 643 O O . VAL A 1 80 ? 9.986 -3.434 4.238 1.00 83.31 80 VAL A O 1
ATOM 646 N N . LEU A 1 81 ? 8.388 -3.365 2.654 1.00 83.25 81 LEU A N 1
ATOM 647 C CA . LEU A 1 81 ? 7.283 -3.090 3.572 1.00 83.25 81 LEU A CA 1
ATOM 648 C C . LEU A 1 81 ? 7.101 -4.211 4.603 1.00 83.25 81 LEU A C 1
ATOM 650 O O . LEU A 1 81 ? 7.102 -3.942 5.801 1.00 83.25 81 LEU A O 1
ATOM 654 N N . VAL A 1 82 ? 7.008 -5.469 4.159 1.00 82.56 82 VAL A N 1
ATOM 655 C CA . VAL A 1 82 ? 6.816 -6.627 5.053 1.00 82.56 82 VAL A CA 1
ATOM 656 C C . VAL A 1 82 ? 7.980 -6.765 6.029 1.00 82.56 82 VAL A C 1
ATOM 658 O O . VAL A 1 82 ? 7.771 -6.953 7.226 1.00 82.56 82 VAL A O 1
ATOM 661 N N . ARG A 1 83 ? 9.219 -6.625 5.547 1.00 80.88 83 ARG A N 1
ATOM 662 C CA . ARG A 1 83 ? 10.406 -6.688 6.409 1.00 80.88 83 ARG A CA 1
ATOM 663 C C . ARG A 1 83 ? 10.467 -5.527 7.398 1.00 80.88 83 ARG A C 1
ATOM 665 O O . ARG A 1 83 ? 10.881 -5.751 8.533 1.00 80.88 83 ARG A O 1
ATOM 672 N N . GLY A 1 84 ? 10.043 -4.333 6.986 1.00 77.56 84 GLY A N 1
ATOM 673 C CA . GLY A 1 84 ? 9.897 -3.171 7.857 1.00 77.56 84 GLY A CA 1
ATOM 674 C C . GLY A 1 84 ? 8.904 -3.425 8.989 1.00 77.56 84 GLY A C 1
ATOM 675 O O . GLY A 1 84 ? 9.271 -3.255 10.146 1.00 77.56 84 GLY A O 1
ATOM 676 N N . ILE A 1 85 ? 7.707 -3.932 8.670 1.00 77.00 85 ILE A N 1
ATOM 677 C CA . ILE A 1 85 ? 6.676 -4.306 9.657 1.00 77.00 85 ILE A CA 1
ATOM 678 C C . ILE A 1 85 ? 7.221 -5.352 10.639 1.00 77.00 85 ILE A C 1
ATOM 680 O O . ILE A 1 85 ? 7.160 -5.156 11.847 1.00 77.00 85 ILE A O 1
ATOM 684 N N . MET A 1 86 ? 7.841 -6.427 10.137 1.00 75.88 86 MET A N 1
ATOM 685 C CA . MET A 1 86 ? 8.403 -7.492 10.983 1.00 75.88 86 MET A CA 1
ATOM 686 C C . MET A 1 86 ? 9.531 -7.010 11.907 1.00 75.88 86 MET A C 1
ATOM 688 O O . MET A 1 86 ? 9.715 -7.557 12.995 1.00 75.88 86 MET A O 1
ATOM 692 N N . ALA A 1 87 ? 10.318 -6.025 11.469 1.00 71.19 87 ALA A N 1
ATOM 693 C CA . ALA A 1 87 ? 11.335 -5.385 12.300 1.00 71.19 87 ALA A CA 1
ATOM 694 C C . ALA A 1 87 ? 10.717 -4.398 13.307 1.00 71.19 87 ALA A C 1
ATOM 696 O O . ALA A 1 87 ? 11.309 -4.125 14.354 1.00 71.19 87 ALA A O 1
ATOM 697 N N . SER A 1 88 ? 9.525 -3.879 13.003 1.00 63.97 88 SER A N 1
ATOM 698 C CA . SER A 1 88 ? 8.806 -2.914 13.818 1.00 63.97 88 SER A CA 1
ATOM 699 C C . SER A 1 88 ? 8.174 -3.582 15.039 1.00 63.97 88 SER A C 1
ATOM 701 O O . SER A 1 88 ? 7.104 -4.173 14.993 1.00 63.97 88 SER A O 1
ATOM 703 N N . LYS A 1 89 ? 8.855 -3.502 16.187 1.00 60.47 89 LYS A N 1
ATOM 704 C CA . LYS A 1 89 ? 8.302 -3.885 17.501 1.00 60.47 89 LYS A CA 1
ATOM 705 C C . LYS A 1 89 ? 7.306 -2.830 18.023 1.00 60.47 89 LYS A C 1
ATOM 707 O O . LYS A 1 89 ? 7.368 -2.455 19.188 1.00 60.47 89 LYS A O 1
ATOM 712 N N . ILE A 1 90 ? 6.441 -2.291 17.156 1.00 57.06 90 ILE A N 1
ATOM 713 C CA . ILE A 1 90 ? 5.522 -1.175 17.472 1.00 57.06 90 ILE A CA 1
ATOM 714 C C . ILE A 1 90 ? 4.517 -1.579 18.551 1.00 57.06 90 ILE A C 1
ATOM 716 O O . ILE A 1 90 ? 4.088 -0.755 19.355 1.00 57.06 90 ILE A O 1
ATOM 720 N N . LYS A 1 91 ? 4.178 -2.867 18.611 1.00 55.25 91 LYS A N 1
ATOM 721 C CA . LYS A 1 91 ? 3.362 -3.452 19.671 1.00 55.25 91 LYS A CA 1
ATOM 722 C C . LYS A 1 91 ? 4.233 -4.333 20.562 1.00 55.25 91 LYS A C 1
ATOM 724 O O . LYS A 1 91 ? 5.184 -4.962 20.100 1.00 55.25 91 LYS A O 1
ATOM 729 N N . SER A 1 92 ? 3.890 -4.409 21.849 1.00 56.34 92 SER A N 1
ATOM 730 C CA . SER A 1 92 ? 4.521 -5.345 22.797 1.00 56.34 92 SER A CA 1
ATOM 731 C C . SER A 1 92 ? 4.336 -6.811 22.381 1.00 56.34 92 SER A C 1
ATOM 733 O O . SER A 1 92 ? 5.075 -7.688 22.828 1.00 56.34 92 SER A O 1
ATOM 735 N N . THR A 1 93 ? 3.371 -7.072 21.497 1.00 53.56 93 THR A N 1
ATOM 736 C CA . THR A 1 93 ? 3.097 -8.358 20.870 1.00 53.56 93 THR A CA 1
ATOM 737 C C . THR A 1 93 ? 3.755 -8.458 19.495 1.00 53.56 93 THR A C 1
ATOM 739 O O . THR A 1 93 ? 3.796 -7.510 18.714 1.00 53.56 93 THR A O 1
ATOM 742 N N . ARG A 1 94 ? 4.288 -9.644 19.188 1.00 60.28 94 ARG A N 1
ATOM 743 C CA . ARG A 1 94 ? 4.933 -9.945 17.907 1.00 60.28 94 ARG A CA 1
ATOM 744 C C . ARG A 1 94 ? 3.892 -9.916 16.784 1.00 60.28 94 ARG A C 1
ATOM 746 O O . ARG A 1 94 ? 2.925 -10.670 16.838 1.00 60.28 94 ARG A O 1
ATOM 753 N N . GLU A 1 95 ? 4.102 -9.089 15.764 1.00 66.06 95 GLU A N 1
ATOM 754 C CA . GLU A 1 95 ? 3.240 -9.076 14.580 1.00 66.06 95 GLU A CA 1
ATOM 755 C C . GLU A 1 95 ? 3.589 -10.260 13.668 1.00 66.06 95 GLU A C 1
ATOM 757 O O . GLU A 1 95 ? 4.744 -10.459 13.279 1.00 66.06 95 GLU A O 1
ATOM 762 N N . VAL A 1 96 ? 2.586 -11.081 13.354 1.00 66.19 96 VAL A N 1
ATOM 763 C CA . VAL A 1 96 ? 2.701 -12.180 12.392 1.00 66.19 96 VAL A CA 1
ATOM 764 C C . VAL A 1 96 ? 2.104 -11.696 11.079 1.00 66.19 96 VAL A C 1
ATOM 766 O O . VAL A 1 96 ? 0.931 -11.337 11.024 1.00 66.19 96 VAL A O 1
ATOM 769 N N . VAL A 1 97 ? 2.921 -11.666 10.028 1.00 66.81 97 VAL A N 1
ATOM 770 C CA . VAL A 1 97 ? 2.506 -11.219 8.696 1.00 66.81 97 VAL A CA 1
ATOM 771 C C . VAL A 1 97 ? 2.383 -12.432 7.783 1.00 66.81 97 VAL A C 1
ATOM 773 O O . VAL A 1 97 ? 3.348 -13.173 7.599 1.00 66.81 97 VAL A O 1
ATOM 776 N N . THR A 1 98 ? 1.211 -12.612 7.180 1.00 65.88 98 THR A N 1
ATOM 777 C CA . THR A 1 98 ? 0.988 -13.595 6.114 1.00 65.88 98 THR A CA 1
ATOM 778 C C . THR A 1 98 ? 0.864 -12.861 4.786 1.00 65.88 98 THR A C 1
ATOM 780 O O . THR A 1 98 ? 0.095 -11.908 4.665 1.00 65.88 98 THR A O 1
ATOM 783 N N . VAL A 1 99 ? 1.629 -13.297 3.786 1.00 67.69 99 VAL A N 1
ATOM 784 C CA . VAL A 1 99 ? 1.575 -12.748 2.427 1.00 67.69 99 VAL A CA 1
ATOM 785 C C . VAL A 1 99 ? 0.864 -13.758 1.534 1.00 67.69 99 VAL A C 1
ATOM 787 O O . VAL A 1 99 ? 1.322 -14.888 1.406 1.00 67.69 99 VAL A O 1
ATOM 790 N N . ALA A 1 100 ? -0.238 -13.343 0.913 1.00 69.56 100 ALA A N 1
ATOM 791 C CA . ALA A 1 100 ? -0.896 -14.089 -0.154 1.00 69.56 100 ALA A CA 1
ATOM 792 C C . ALA A 1 100 ? -0.579 -13.420 -1.499 1.00 69.56 100 ALA A C 1
ATOM 794 O O . ALA A 1 100 ? -0.637 -12.193 -1.616 1.00 69.56 100 ALA A O 1
ATOM 795 N N . GLY A 1 101 ? -0.217 -14.211 -2.506 1.00 63.91 101 GLY A N 1
ATOM 796 C CA . GLY A 1 101 ? 0.069 -13.733 -3.855 1.00 63.91 101 GLY A CA 1
ATOM 797 C C . GLY A 1 101 ? -0.176 -14.833 -4.877 1.00 63.91 101 GLY A C 1
ATOM 798 O O . GLY A 1 101 ? 0.050 -16.003 -4.583 1.00 63.91 101 GLY A O 1
ATOM 799 N N . PHE A 1 102 ? -0.643 -14.440 -6.057 1.00 64.25 102 PHE A N 1
ATOM 800 C CA . PHE A 1 102 ? -0.777 -15.307 -7.221 1.00 64.25 102 PHE A CA 1
ATOM 801 C C . PHE A 1 102 ? 0.174 -14.763 -8.289 1.00 64.25 102 PHE A C 1
ATOM 803 O O . PHE A 1 102 ? 0.034 -13.608 -8.688 1.00 64.25 102 PHE A O 1
ATOM 810 N N . GLU A 1 103 ? 1.169 -15.549 -8.701 1.00 63.34 103 GLU A N 1
ATOM 811 C CA . GLU A 1 103 ? 1.975 -15.219 -9.880 1.00 63.34 103 GLU A CA 1
ATOM 812 C C . GLU A 1 103 ? 1.161 -15.581 -11.123 1.00 63.34 103 GLU A C 1
ATOM 814 O O . GLU A 1 103 ? 0.716 -16.720 -11.273 1.00 63.34 103 GLU A O 1
ATOM 819 N N . SER A 1 104 ? 0.917 -14.601 -11.993 1.00 56.38 104 SER A N 1
ATOM 820 C CA . SER A 1 104 ? 0.421 -14.881 -13.341 1.00 56.38 104 SER A CA 1
ATOM 821 C C . SER A 1 104 ? 1.613 -15.368 -14.158 1.00 56.38 104 SER A C 1
ATOM 823 O O . SER A 1 104 ? 2.612 -14.657 -14.259 1.00 56.38 104 SER A O 1
ATOM 825 N N . SER A 1 105 ? 1.517 -16.605 -14.643 1.00 45.91 105 SER A N 1
ATOM 826 C CA . SER A 1 105 ? 2.512 -17.269 -15.495 1.00 45.91 105 SER A CA 1
ATOM 827 C C . SER A 1 105 ? 2.684 -16.568 -16.837 1.00 45.91 105 SER A C 1
ATOM 829 O O . SER A 1 105 ? 1.667 -16.050 -17.352 1.00 45.91 105 SER A O 1
#

Foldseek 3Di:
DEELADQVVQVVVCCVVVLDDPPDDADAEEQVVLVCQLQVPPVHDPPDLVSSLVSLLCCCQPPDPRHRYYYSHDPSNVVSNVSSQQVNPVDVDGDDDDDDDDDDD

Secondary structure (DSSP, 8-state):
-B-SS-HHHHHHHHHHTTSS-TTS--EEEEHHHHHHHHHSSTT----SHHHHHHHHHHHHHHT-TTEEEEES--HHHHHHHHHHHHH---SSSPPP---------

Radius of gyration: 13.95 Å; chains: 1; bounding box: 38×30×38 Å

Sequence (105 aa):
MITEDNVNTARSIALKCGIISSND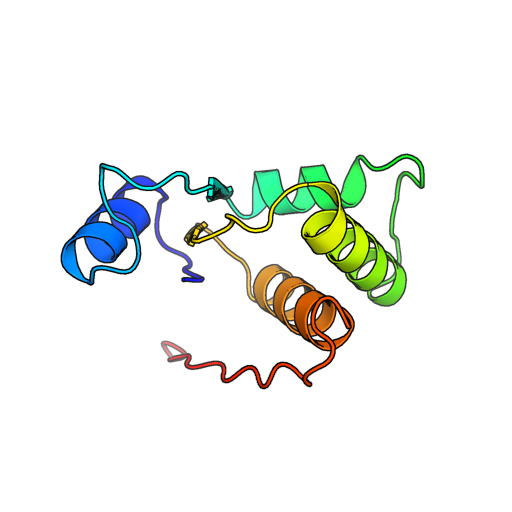DYLILEGKEFNQRIRSRPDGKAKTNFEKIFCVFLFLIEVEPNLRILARSSPQDKYVLVRGIMASKIKSTREVVTVAGFESS

pLDDT: mean 77.65, std 14.04, range [45.91, 96.12]